Protein AF-A0A5K0Z6T3-F1 (afdb_monomer_lite)

Structure (mmCIF, N/CA/C/O backbone):
data_AF-A0A5K0Z6T3-F1
#
_entry.id   AF-A0A5K0Z6T3-F1
#
loop_
_atom_site.group_PDB
_atom_site.id
_atom_site.type_symbol
_atom_site.label_atom_id
_atom_site.label_alt_id
_atom_site.label_comp_id
_atom_site.label_asym_id
_atom_site.label_entity_id
_atom_site.label_seq_id
_atom_site.pdbx_PDB_ins_code
_atom_site.Cartn_x
_atom_site.Cartn_y
_atom_site.Cartn_z
_atom_site.occupancy
_atom_site.B_iso_or_equiv
_atom_site.auth_seq_id
_atom_site.auth_comp_id
_atom_site.auth_asym_id
_atom_site.auth_atom_id
_atom_site.pdbx_PDB_model_num
ATOM 1 N N . ILE A 1 1 ? 4.468 -7.588 7.416 1.00 89.38 1 ILE A N 1
ATOM 2 C CA . ILE A 1 1 ? 3.213 -6.854 7.111 1.00 89.38 1 ILE A CA 1
ATOM 3 C C . ILE A 1 1 ? 2.237 -6.885 8.293 1.00 89.38 1 ILE A C 1
ATOM 5 O O . ILE A 1 1 ? 1.866 -5.810 8.739 1.00 89.38 1 ILE A O 1
ATOM 9 N N . GLY A 1 2 ? 1.888 -8.049 8.863 1.00 94.62 2 GLY A N 1
ATOM 10 C CA . GLY A 1 2 ? 0.945 -8.135 9.999 1.00 94.62 2 GLY A CA 1
ATOM 11 C C . GLY A 1 2 ? 1.295 -7.258 11.211 1.00 94.62 2 GLY A C 1
ATOM 12 O O . GLY A 1 2 ? 0.447 -6.519 11.690 1.00 94.62 2 GLY A O 1
ATOM 13 N N . GLU A 1 3 ? 2.564 -7.230 11.632 1.00 97.56 3 GLU A N 1
ATOM 14 C CA . GLU A 1 3 ? 3.008 -6.358 12.736 1.00 97.56 3 GLU A CA 1
ATOM 15 C C . GLU A 1 3 ? 2.829 -4.857 12.435 1.00 97.56 3 GLU A C 1
ATOM 17 O O . GLU A 1 3 ? 2.605 -4.065 13.344 1.00 97.56 3 GLU A O 1
ATOM 22 N N . ILE A 1 4 ? 2.886 -4.443 11.163 1.00 96.69 4 ILE A N 1
ATOM 23 C CA . ILE A 1 4 ? 2.641 -3.044 10.780 1.00 96.69 4 ILE A CA 1
ATOM 24 C C . ILE A 1 4 ? 1.161 -2.720 10.972 1.00 96.69 4 ILE A C 1
ATOM 26 O O . ILE A 1 4 ? 0.848 -1.728 11.620 1.00 96.69 4 ILE A O 1
ATOM 30 N N . ILE A 1 5 ? 0.264 -3.579 10.481 1.00 96.62 5 ILE A N 1
ATOM 31 C CA . ILE A 1 5 ? -1.190 -3.420 10.644 1.00 96.62 5 ILE A CA 1
ATOM 32 C C . ILE A 1 5 ? -1.553 -3.378 12.134 1.00 96.62 5 ILE A C 1
ATOM 34 O O . ILE A 1 5 ? -2.193 -2.428 12.581 1.00 96.62 5 ILE A O 1
ATOM 38 N N . ALA A 1 6 ? -1.029 -4.323 12.920 1.00 96.88 6 ALA A N 1
ATOM 39 C CA . ALA A 1 6 ? -1.273 -4.401 14.357 1.00 96.88 6 ALA A CA 1
ATOM 40 C C . ALA A 1 6 ? -0.861 -3.117 15.101 1.00 96.88 6 ALA A C 1
ATOM 42 O O . ALA A 1 6 ? -1.492 -2.735 16.083 1.00 96.88 6 ALA A O 1
ATOM 43 N N . ARG A 1 7 ? 0.174 -2.397 14.641 1.00 97.62 7 ARG A N 1
ATOM 44 C CA . ARG A 1 7 ? 0.554 -1.095 15.220 1.00 97.62 7 ARG A CA 1
ATOM 45 C C . ARG A 1 7 ? -0.495 -0.011 14.980 1.00 97.62 7 ARG A C 1
ATOM 47 O O . ARG A 1 7 ? -0.713 0.799 15.879 1.00 97.62 7 ARG A O 1
ATOM 54 N N . PHE A 1 8 ? -1.130 0.019 13.807 1.00 97.44 8 PHE A N 1
ATOM 55 C CA . PHE A 1 8 ? -2.216 0.964 13.527 1.00 97.44 8 PHE A CA 1
ATOM 56 C C . PHE A 1 8 ? -3.449 0.646 14.378 1.00 97.44 8 PHE A C 1
ATOM 58 O O . PHE A 1 8 ? -4.007 1.550 14.998 1.00 97.44 8 PHE A O 1
ATOM 65 N N . GLU A 1 9 ? -3.807 -0.631 14.497 1.00 96.62 9 GLU A N 1
ATOM 66 C CA . GLU A 1 9 ? -4.934 -1.075 15.326 1.00 96.62 9 GLU A CA 1
ATOM 67 C C . GLU A 1 9 ? -4.701 -0.794 16.815 1.00 96.62 9 GLU A C 1
AT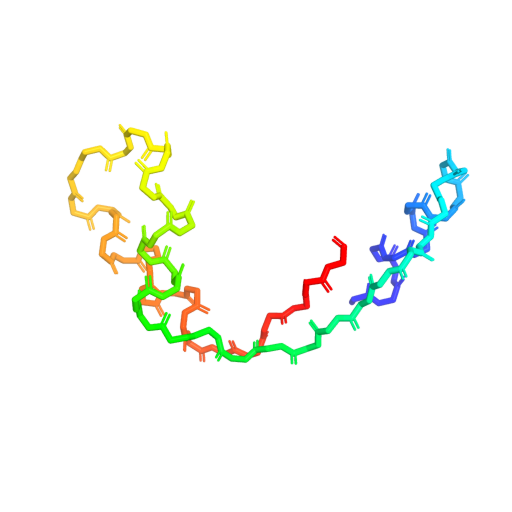OM 69 O O . GLU A 1 9 ? -5.559 -0.209 17.471 1.00 96.62 9 GLU A O 1
ATOM 74 N N . ARG A 1 10 ? -3.507 -1.105 17.348 1.00 98.12 10 ARG A N 1
ATOM 75 C CA . ARG A 1 10 ? -3.139 -0.785 18.743 1.00 98.12 10 ARG A CA 1
ATOM 76 C C . ARG A 1 10 ? -3.165 0.714 19.034 1.00 98.12 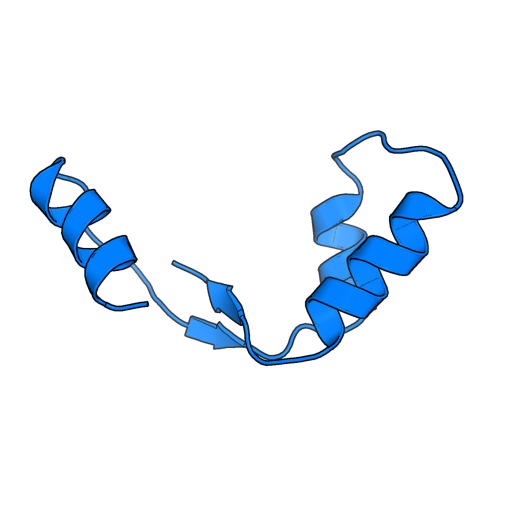10 ARG A C 1
ATOM 78 O O . ARG A 1 10 ? -3.405 1.109 20.169 1.00 98.12 10 ARG A O 1
ATOM 85 N N . LYS A 1 11 ? -2.925 1.553 18.024 1.00 97.56 11 LYS A N 1
ATOM 86 C CA . LYS A 1 11 ? -3.032 3.013 18.140 1.00 97.56 11 LYS A CA 1
ATOM 87 C C . LYS A 1 11 ? -4.489 3.507 18.109 1.00 97.56 11 LYS A C 1
ATOM 89 O O . LYS A 1 11 ? -4.726 4.690 18.330 1.00 97.56 11 LYS A O 1
ATOM 94 N N . GLY A 1 12 ? -5.455 2.618 17.871 1.00 97.56 12 GLY A N 1
ATOM 95 C CA . GLY A 1 12 ? -6.883 2.923 17.832 1.00 97.56 12 GLY A CA 1
ATOM 96 C C . GLY A 1 12 ? -7.402 3.317 16.448 1.00 97.56 12 GLY A C 1
ATOM 97 O O . GLY A 1 12 ? -8.528 3.798 16.342 1.00 97.56 12 GLY A O 1
ATOM 98 N N . PHE A 1 13 ? -6.615 3.134 15.380 1.00 97.81 13 PHE A N 1
ATOM 99 C CA . PHE A 1 13 ? -7.127 3.337 14.025 1.00 97.81 13 PHE A CA 1
ATOM 100 C C . PHE A 1 13 ? -8.038 2.179 13.620 1.00 97.81 13 PHE A C 1
ATOM 102 O O . PHE A 1 13 ? -7.708 1.011 13.815 1.00 97.81 13 PHE A O 1
ATOM 109 N N . LYS A 1 14 ? -9.174 2.509 13.000 1.00 96.50 14 LYS A N 1
ATOM 110 C CA . LYS A 1 14 ? -10.066 1.529 12.382 1.00 96.50 14 LYS A CA 1
ATOM 111 C C . LYS A 1 14 ? -9.617 1.274 10.947 1.00 96.50 14 LYS A C 1
ATOM 113 O O . LYS A 1 14 ? -9.651 2.190 10.127 1.00 96.50 14 LYS A O 1
ATOM 118 N N . LEU A 1 15 ? -9.250 0.036 10.633 1.00 95.44 15 LEU A N 1
ATOM 119 C CA . LEU A 1 15 ? -8.994 -0.377 9.257 1.00 95.44 15 LEU A CA 1
ATOM 120 C C . LEU A 1 15 ? -10.320 -0.399 8.481 1.00 95.44 15 LEU A C 1
ATOM 122 O O . LEU A 1 15 ? -11.229 -1.156 8.819 1.00 95.44 15 LEU A O 1
ATOM 126 N N . VAL A 1 16 ? -10.449 0.461 7.468 1.00 97.56 16 VAL A N 1
ATOM 127 C CA . VAL A 1 16 ? -11.680 0.593 6.661 1.00 97.56 16 VAL A CA 1
ATOM 128 C C . VAL A 1 16 ? -11.595 -0.128 5.319 1.00 97.56 16 VAL A C 1
ATOM 130 O O . VAL A 1 16 ? -12.617 -0.550 4.787 1.00 97.56 16 VAL A O 1
ATOM 133 N N . ALA A 1 17 ? -10.388 -0.280 4.776 1.00 96.94 17 ALA A N 1
ATOM 134 C CA . ALA A 1 17 ? -10.123 -0.996 3.540 1.00 96.94 17 ALA A CA 1
ATOM 135 C C . ALA A 1 17 ? -8.668 -1.470 3.526 1.00 96.94 17 ALA A C 1
ATOM 137 O O . ALA A 1 17 ? -7.797 -0.850 4.126 1.00 96.94 17 ALA A O 1
ATOM 138 N N . ILE A 1 18 ? -8.411 -2.567 2.823 1.00 96.31 18 ILE A N 1
ATOM 139 C CA . ILE A 1 18 ? -7.066 -3.079 2.580 1.00 96.31 18 ILE A CA 1
ATOM 140 C C . ILE A 1 18 ? -7.046 -3.748 1.209 1.00 96.31 18 ILE A C 1
ATOM 142 O O . ILE A 1 18 ? -7.986 -4.457 0.843 1.00 96.31 18 ILE A O 1
ATOM 146 N N . ARG A 1 19 ? -5.997 -3.512 0.421 1.00 95.38 19 ARG A N 1
ATOM 147 C CA . ARG A 1 19 ? -5.837 -4.125 -0.899 1.00 95.38 19 ARG A CA 1
ATOM 148 C C . ARG A 1 19 ? -4.373 -4.388 -1.201 1.00 95.38 19 ARG A C 1
ATOM 150 O O . ARG A 1 19 ? -3.552 -3.476 -1.164 1.00 95.38 19 ARG A O 1
ATOM 157 N N . LEU A 1 20 ? -4.062 -5.628 -1.564 1.00 95.31 20 LEU A N 1
ATOM 158 C CA . LEU A 1 20 ? -2.777 -5.957 -2.166 1.00 95.31 20 LE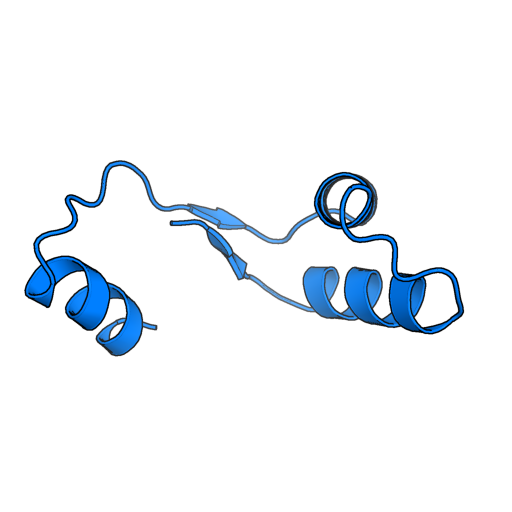U A CA 1
ATOM 159 C C . LEU A 1 20 ? -2.837 -5.606 -3.656 1.00 95.31 20 LEU A C 1
ATOM 161 O O . LEU A 1 20 ? -3.725 -6.068 -4.371 1.00 95.31 20 LEU A O 1
ATOM 165 N N . VAL A 1 21 ? -1.927 -4.754 -4.113 1.00 94.06 21 VAL A N 1
ATOM 166 C CA . VAL A 1 21 ? -1.895 -4.245 -5.486 1.00 94.06 21 VAL A CA 1
ATOM 167 C C . VAL A 1 21 ? -0.494 -4.339 -6.050 1.00 94.06 21 VAL A C 1
ATOM 169 O O . VAL A 1 21 ? 0.470 -4.061 -5.353 1.00 94.06 21 VAL A O 1
ATOM 172 N N . ILE A 1 22 ? -0.375 -4.670 -7.330 1.00 93.75 22 ILE A N 1
ATOM 173 C CA . ILE A 1 22 ? 0.844 -4.388 -8.088 1.00 93.75 22 ILE A CA 1
ATOM 174 C C . ILE A 1 22 ? 0.532 -3.114 -8.878 1.00 93.75 22 ILE A C 1
ATOM 176 O O . ILE A 1 22 ? -0.270 -3.173 -9.814 1.00 93.75 22 ILE A O 1
ATOM 180 N N . PRO A 1 23 ? 1.026 -1.941 -8.449 1.00 90.56 23 PRO A N 1
ATOM 181 C CA . PRO A 1 23 ? 0.685 -0.689 -9.104 1.00 90.56 23 PRO A CA 1
ATOM 182 C C . PRO A 1 23 ? 1.273 -0.657 -10.515 1.00 90.56 23 PRO A C 1
ATOM 184 O O . PRO A 1 23 ? 2.390 -1.109 -10.758 1.00 90.56 23 PRO A O 1
ATOM 187 N N . THR A 1 24 ? 0.516 -0.099 -11.457 1.00 90.38 24 THR A N 1
ATOM 188 C CA . THR A 1 24 ? 1.058 0.239 -12.773 1.00 90.38 24 THR A CA 1
ATOM 189 C C . THR A 1 24 ? 1.889 1.511 -12.666 1.00 90.38 24 THR A C 1
ATOM 191 O O . THR A 1 24 ? 1.677 2.340 -11.775 1.00 90.38 24 THR A O 1
ATOM 194 N N . LYS A 1 25 ? 2.804 1.710 -13.620 1.00 84.75 25 LYS A N 1
ATOM 195 C CA . LYS A 1 25 ? 3.676 2.888 -13.642 1.00 84.75 25 LYS A CA 1
ATOM 196 C C . LYS A 1 25 ? 2.889 4.204 -13.610 1.00 84.75 25 LYS A C 1
ATOM 198 O O . LYS A 1 25 ? 3.245 5.098 -12.855 1.00 84.75 25 LYS A O 1
ATOM 203 N N . SER A 1 26 ? 1.766 4.272 -14.328 1.00 86.25 26 SER A N 1
ATOM 204 C CA . SER A 1 26 ? 0.867 5.434 -14.324 1.00 86.25 26 SER A CA 1
ATOM 205 C C . SER A 1 26 ? 0.299 5.747 -12.932 1.00 86.25 26 SER A C 1
ATOM 207 O O . SER A 1 26 ? 0.350 6.898 -12.507 1.00 86.25 26 SER A O 1
ATOM 209 N N . ILE A 1 27 ? -0.167 4.734 -12.188 1.00 86.31 27 ILE A N 1
ATOM 210 C CA . ILE A 1 27 ? -0.691 4.916 -10.823 1.00 86.31 27 ILE A CA 1
ATOM 211 C C . ILE A 1 27 ? 0.427 5.358 -9.872 1.00 86.31 27 ILE A C 1
ATOM 213 O O . ILE A 1 27 ? 0.224 6.249 -9.049 1.00 86.31 27 ILE A O 1
ATOM 217 N N . ALA A 1 28 ? 1.615 4.756 -9.985 1.00 85.12 28 ALA A N 1
ATOM 218 C CA . ALA A 1 28 ? 2.766 5.121 -9.162 1.00 85.12 28 ALA A CA 1
ATOM 219 C C . ALA A 1 28 ? 3.223 6.566 -9.431 1.00 85.12 28 ALA A C 1
ATOM 221 O O . ALA A 1 28 ? 3.481 7.321 -8.495 1.00 85.12 28 ALA A O 1
ATOM 222 N N . GLU A 1 29 ? 3.276 6.976 -10.698 1.00 82.81 29 GLU A N 1
ATOM 223 C CA . GLU A 1 29 ? 3.634 8.338 -11.097 1.00 82.81 29 GLU A CA 1
ATOM 224 C C . GLU A 1 29 ? 2.601 9.361 -10.624 1.00 82.81 29 GLU A C 1
ATOM 226 O O . GLU A 1 29 ? 2.983 10.392 -10.071 1.00 82.81 29 GLU A O 1
ATOM 231 N N . GLU A 1 30 ? 1.305 9.075 -10.771 1.00 84.81 30 GLU A N 1
ATOM 232 C CA . GLU A 1 30 ? 0.239 9.947 -10.275 1.00 84.81 30 GLU A CA 1
ATOM 233 C C . GLU A 1 30 ? 0.289 10.091 -8.748 1.00 84.81 30 GLU A C 1
ATOM 235 O O . GLU A 1 30 ? 0.223 11.210 -8.230 1.00 84.81 30 GLU A O 1
ATOM 240 N N . HIS A 1 31 ? 0.488 8.981 -8.031 1.00 83.19 31 HIS A N 1
ATOM 241 C CA . HIS A 1 31 ? 0.639 8.970 -6.578 1.00 83.19 31 HIS A CA 1
ATOM 242 C C . HIS A 1 31 ? 1.850 9.801 -6.123 1.00 83.19 31 HIS A C 1
ATOM 2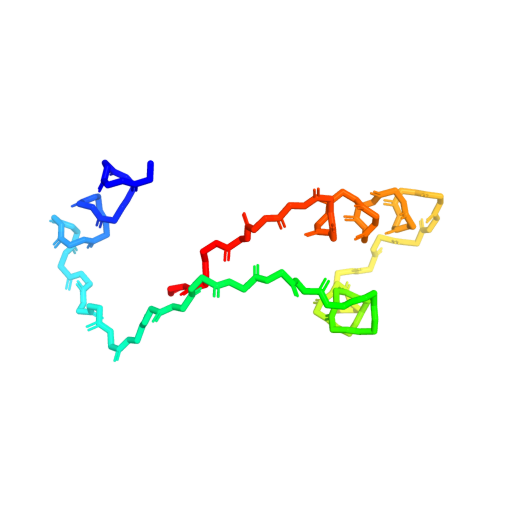44 O O . HIS A 1 31 ? 1.756 10.602 -5.190 1.00 83.19 31 HIS A O 1
ATOM 250 N N . CYS A 1 32 ? 2.988 9.672 -6.811 1.00 76.44 32 CYS A N 1
ATOM 251 C CA . CYS A 1 32 ? 4.206 10.407 -6.485 1.00 76.44 32 CYS A CA 1
ATOM 252 C C . CYS A 1 32 ? 4.207 11.860 -6.991 1.00 76.44 32 CYS A C 1
ATOM 254 O O . CYS A 1 32 ? 5.001 12.659 -6.495 1.00 76.44 32 CYS A O 1
ATOM 256 N N . ARG A 1 33 ? 3.314 12.244 -7.917 1.00 71.12 33 ARG A N 1
ATOM 257 C CA . ARG A 1 33 ? 3.261 13.574 -8.560 1.00 71.12 33 ARG A CA 1
ATOM 258 C C . ARG A 1 33 ? 3.199 14.740 -7.570 1.00 71.12 33 ARG A C 1
ATOM 260 O O . ARG A 1 33 ? 3.668 15.837 -7.870 1.00 71.12 33 ARG A O 1
ATOM 267 N N . LYS A 1 34 ? 2.600 14.522 -6.393 1.00 62.75 34 LYS A N 1
ATOM 268 C CA . LYS A 1 34 ? 2.436 15.547 -5.349 1.00 62.75 34 LYS A CA 1
ATOM 269 C C . LYS A 1 34 ? 3.724 15.800 -4.556 1.00 62.75 34 LYS A C 1
ATOM 271 O O . LYS A 1 34 ? 3.941 16.915 -4.083 1.00 62.75 34 LYS A O 1
ATOM 276 N N . ASN A 1 35 ? 4.600 14.800 -4.461 1.00 58.25 35 ASN A N 1
ATOM 277 C CA . ASN A 1 35 ? 5.921 14.946 -3.868 1.00 58.25 35 ASN A CA 1
ATOM 278 C C . ASN A 1 35 ? 6.842 15.554 -4.929 1.00 58.25 35 ASN A C 1
ATOM 280 O O . ASN A 1 35 ? 7.222 14.893 -5.889 1.00 58.25 35 ASN A O 1
ATOM 284 N N . ARG A 1 36 ? 7.184 16.838 -4.768 1.00 52.25 36 ARG A N 1
ATOM 285 C CA . ARG A 1 36 ? 8.081 17.632 -5.634 1.00 52.25 36 ARG A CA 1
ATOM 286 C C . ARG A 1 36 ? 9.537 17.118 -5.650 1.00 52.25 36 ARG A C 1
ATOM 288 O O . ARG A 1 36 ? 10.471 17.914 -5.596 1.00 52.25 36 ARG A O 1
ATOM 295 N N . ILE A 1 37 ? 9.772 15.812 -5.724 1.00 51.88 37 ILE A N 1
ATOM 296 C CA . ILE A 1 37 ? 11.102 15.255 -5.966 1.00 51.88 37 ILE A CA 1
ATOM 297 C C . ILE A 1 37 ? 11.367 15.413 -7.464 1.00 51.88 37 ILE A C 1
ATOM 299 O O . ILE A 1 37 ? 11.087 14.532 -8.270 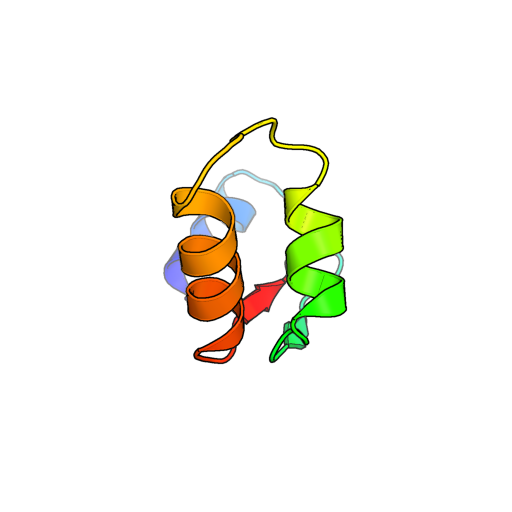1.00 51.88 37 ILE A O 1
ATOM 303 N N . LYS A 1 38 ? 11.837 16.598 -7.857 1.00 52.91 38 LYS A N 1
ATOM 304 C CA . LYS A 1 38 ? 12.324 16.843 -9.216 1.00 52.91 38 LYS A CA 1
ATOM 305 C C . LYS A 1 38 ? 13.658 16.111 -9.389 1.00 52.91 38 LYS A C 1
ATOM 307 O O . LYS A 1 38 ? 14.589 16.378 -8.636 1.00 52.91 38 LYS A O 1
ATOM 312 N N . GLY A 1 39 ? 13.757 15.221 -10.378 1.00 61.06 39 GLY A N 1
ATOM 313 C CA . GLY A 1 39 ? 15.024 14.605 -10.796 1.00 61.06 39 GLY A CA 1
ATOM 314 C C . GLY A 1 39 ? 14.978 13.083 -10.985 1.00 61.06 39 GLY A C 1
ATOM 315 O O . GLY A 1 39 ? 13.921 12.460 -10.909 1.00 61.06 39 GLY A O 1
ATOM 316 N N . SER A 1 40 ? 16.155 12.488 -11.223 1.00 56.56 40 SER A N 1
ATOM 317 C CA . SER A 1 40 ? 16.368 11.056 -11.532 1.00 56.56 40 SER A CA 1
ATOM 318 C C . SER A 1 40 ? 15.764 10.090 -10.492 1.00 56.56 40 SER A C 1
ATOM 320 O O . SER A 1 40 ? 15.306 8.995 -10.828 1.00 56.56 40 SER A O 1
ATOM 322 N N . SER A 1 41 ? 15.656 10.527 -9.234 1.00 61.22 41 SER A N 1
ATOM 323 C CA . SER A 1 41 ? 15.083 9.743 -8.134 1.00 61.22 41 SER A CA 1
ATOM 324 C C . SER A 1 41 ? 13.588 9.434 -8.297 1.00 61.22 41 SER A C 1
ATOM 326 O O . SER A 1 41 ? 13.119 8.448 -7.739 1.00 61.22 41 SER A O 1
ATOM 328 N N . PHE A 1 42 ? 12.839 10.222 -9.079 1.00 72.75 42 PHE A N 1
ATOM 329 C CA . PHE A 1 42 ? 11.404 9.995 -9.299 1.00 72.75 42 PHE A CA 1
ATOM 330 C C . PHE A 1 42 ? 11.131 8.723 -10.114 1.00 72.75 42 PHE A C 1
ATOM 332 O O . PHE A 1 42 ? 10.279 7.920 -9.745 1.00 72.75 42 PHE A O 1
ATOM 339 N N . ASN A 1 43 ? 11.895 8.505 -11.188 1.00 74.19 43 ASN A N 1
ATOM 340 C CA . ASN A 1 43 ? 11.739 7.329 -12.050 1.00 74.19 43 ASN A CA 1
ATOM 341 C C . ASN A 1 43 ? 12.254 6.051 -11.365 1.00 74.19 43 ASN A C 1
ATOM 343 O O . ASN A 1 43 ? 11.700 4.973 -11.549 1.00 74.19 43 ASN A O 1
ATOM 347 N N . SER A 1 44 ? 13.295 6.171 -10.534 1.00 80.44 44 SER A N 1
ATOM 348 C CA . SER A 1 44 ? 13.763 5.056 -9.702 1.00 80.44 44 SER A CA 1
ATOM 349 C C . SER A 1 44 ? 12.710 4.653 -8.660 1.00 80.44 44 SER A C 1
ATOM 351 O O . SER A 1 44 ? 12.413 3.471 -8.505 1.00 80.44 44 SER A O 1
ATOM 353 N N . LEU A 1 45 ? 12.072 5.633 -8.009 1.00 81.88 45 LEU A N 1
ATOM 354 C CA . LEU A 1 45 ? 11.022 5.388 -7.019 1.00 81.88 45 LEU A CA 1
ATOM 355 C C . LEU A 1 45 ? 9.766 4.764 -7.639 1.00 81.88 45 LEU A C 1
ATOM 357 O O . LEU A 1 45 ? 9.211 3.832 -7.060 1.00 81.88 45 LEU A O 1
ATOM 361 N N . SER A 1 46 ? 9.327 5.241 -8.809 1.00 81.44 46 SER A N 1
ATOM 362 C CA . SER A 1 46 ? 8.166 4.661 -9.494 1.00 81.44 46 SER A CA 1
ATOM 363 C C . SER A 1 46 ? 8.441 3.226 -9.945 1.00 81.44 46 SER A C 1
ATOM 365 O O . SER A 1 46 ? 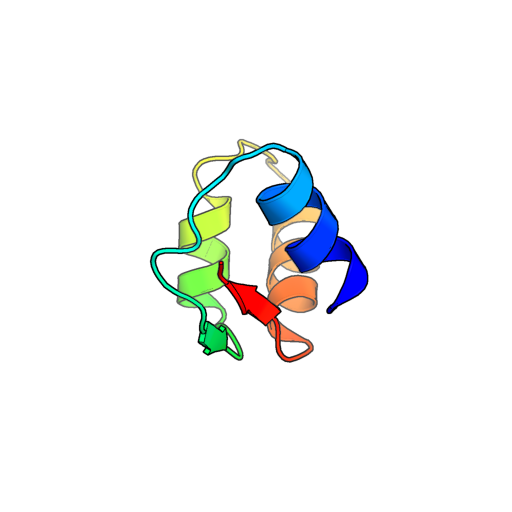7.603 2.351 -9.729 1.00 81.44 46 SER A O 1
ATOM 367 N N . ASN A 1 47 ? 9.635 2.948 -10.476 1.00 85.81 47 ASN A N 1
ATOM 368 C CA . ASN A 1 47 ? 10.047 1.589 -10.826 1.00 85.81 47 ASN A CA 1
ATOM 369 C C . ASN A 1 47 ? 10.145 0.683 -9.587 1.00 85.81 47 ASN A C 1
ATOM 371 O O . ASN A 1 47 ? 9.712 -0.465 -9.642 1.00 85.81 47 ASN A O 1
ATOM 375 N N . PHE A 1 48 ? 10.653 1.192 -8.460 1.00 88.12 48 PHE A N 1
ATOM 376 C CA . PHE A 1 48 ? 10.689 0.452 -7.196 1.00 88.12 48 PHE A CA 1
ATOM 377 C C . PHE A 1 48 ? 9.280 0.124 -6.687 1.00 88.12 48 PHE A C 1
ATOM 379 O O . PHE A 1 48 ? 9.002 -1.025 -6.356 1.00 88.12 48 PHE A O 1
ATOM 386 N N . LEU A 1 49 ? 8.364 1.096 -6.695 1.00 87.06 49 LEU A N 1
ATOM 387 C CA . LEU A 1 49 ? 6.955 0.894 -6.336 1.00 87.06 49 LEU A CA 1
ATOM 388 C C . LEU A 1 49 ? 6.265 -0.163 -7.209 1.00 87.06 49 LEU A C 1
ATOM 390 O O . LEU A 1 49 ? 5.417 -0.895 -6.711 1.00 87.06 49 LEU A O 1
ATOM 394 N N . CYS A 1 50 ? 6.635 -0.259 -8.488 1.00 90.06 50 CYS A N 1
ATOM 395 C CA . CYS A 1 50 ? 6.077 -1.233 -9.431 1.00 90.06 50 CYS A CA 1
ATOM 396 C C . CYS A 1 50 ? 6.807 -2.591 -9.426 1.00 90.06 50 CYS A C 1
ATOM 398 O O . CYS A 1 50 ? 6.393 -3.499 -10.143 1.00 90.06 50 CYS A O 1
ATOM 400 N N . SER A 1 51 ? 7.891 -2.747 -8.656 1.00 92.44 51 SER A N 1
ATOM 401 C CA . SER A 1 51 ? 8.725 -3.963 -8.666 1.00 92.44 51 SER A CA 1
ATOM 402 C C . SER A 1 51 ? 8.076 -5.175 -7.991 1.00 92.44 51 SER A C 1
ATOM 404 O O . SER A 1 51 ? 8.527 -6.304 -8.180 1.00 92.44 51 SER A O 1
ATOM 406 N N . GLY A 1 52 ? 7.008 -4.965 -7.222 1.00 91.31 52 GLY A N 1
ATOM 407 C CA . GLY A 1 52 ? 6.333 -6.031 -6.503 1.00 91.31 52 GLY A CA 1
ATOM 408 C C . GLY A 1 52 ? 4.993 -5.601 -5.913 1.00 91.31 52 GLY A C 1
ATOM 409 O O . GLY A 1 52 ? 4.565 -4.457 -6.078 1.00 91.31 52 GLY A O 1
ATOM 410 N N . PRO A 1 53 ? 4.302 -6.530 -5.236 1.00 94.56 53 PRO A N 1
ATOM 411 C CA . PRO A 1 53 ? 3.030 -6.241 -4.602 1.00 94.56 53 PRO A CA 1
ATOM 412 C C . PRO A 1 53 ? 3.205 -5.300 -3.405 1.00 94.56 53 PRO A C 1
ATOM 414 O O . PRO A 1 53 ? 4.041 -5.511 -2.527 1.00 94.56 53 PRO A O 1
ATOM 417 N N . VAL A 1 54 ? 2.353 -4.284 -3.354 1.00 93.69 54 VAL A N 1
ATOM 418 C CA . VAL A 1 54 ? 2.255 -3.283 -2.295 1.00 93.69 54 VAL A CA 1
ATOM 419 C C . VAL A 1 54 ? 0.919 -3.453 -1.583 1.00 93.69 54 VAL A C 1
ATOM 421 O O . VAL A 1 54 ? -0.119 -3.664 -2.210 1.00 93.69 54 VAL A O 1
ATOM 424 N N . LEU A 1 55 ? 0.935 -3.354 -0.258 1.00 95.31 55 LEU A N 1
ATOM 425 C CA . LEU A 1 55 ? -0.279 -3.344 0.546 1.00 95.31 55 LEU A CA 1
ATOM 426 C C . LEU A 1 55 ? -0.754 -1.897 0.737 1.00 95.31 55 LEU A C 1
ATOM 428 O O . LEU A 1 55 ? -0.096 -1.121 1.425 1.00 95.31 55 LEU A O 1
ATOM 432 N N . ALA A 1 56 ? -1.891 -1.549 0.139 1.00 93.69 56 ALA A N 1
ATOM 433 C CA . ALA A 1 56 ? -2.590 -0.294 0.386 1.00 93.69 56 ALA A CA 1
ATOM 434 C C . ALA A 1 56 ? -3.609 -0.499 1.516 1.00 93.69 56 ALA A C 1
ATOM 436 O O . ALA A 1 56 ? -4.446 -1.398 1.423 1.00 93.69 56 ALA A O 1
ATOM 437 N N . MET A 1 57 ? -3.516 0.303 2.574 1.00 93.69 57 MET A N 1
ATOM 438 C CA . MET A 1 57 ? -4.337 0.241 3.790 1.00 93.69 57 MET A CA 1
ATOM 439 C C . MET A 1 57 ? -4.557 1.643 4.349 1.00 93.69 57 MET A C 1
ATOM 441 O O . MET A 1 57 ? -3.642 2.480 4.167 1.00 93.69 57 MET A O 1
#

Organism: NCBI:txid210225

Sequence (57 aa):
IGEIIARFERKGFKLVAIRLVIPTKSIAEEHCRKNRIKGSSFNSLSNFLCSGPVLAM

pLDDT: mean 85.8, std 13.48, range [51.88, 98.12]

Radius of gyration: 13.79 Å; chains: 1; bounding box: 28×26×33 Å

InterPro domains:
  IPR034907 Nucleoside diphosphate kinase-like domain [PF00334] (1-57)
  IPR036850 Nucleoside diphosphate kinase-like domain superfamily [G3DSA:3.30.70.141] (1-57)
  IPR036850 Nucleoside diphosphate kinase-like domain superfamily [SSF54919] (1-57)

Secondary structure (DSSP, 8-state):
-HHHHHHHHHTT------EEE---HHHHHHHHTTS---STHHHHHHHHHTSS-EEE-

Foldseek 3Di:
DVVVVVVCVVVVDDDPDKDWDQDDLVRLLVVCVVPPPPDPVSSVSSCVSNVHIDMDD